Protein 7NUW (pdb70)

GO terms:
  GO:0044853 plasma membrane raft (C, IDA)
  GO:0038123 toll-like receptor TLR1:TLR2 signaling pathway (P, IDA)
  GO:0001875 lipopolysaccharide immune receptor activity (F, IDA)
  GO:0035354 Toll-like receptor 1-Toll-like receptor 2 protein complex (C, IDA)
  GO:0034137 positive regulation of toll-like receptor 2 signaling pathway (P, IGI)
  GO:0032757 positive regulation of interleukin-8 production (P, IGI)
  GO:0042495 detection of triacyl bacterial lipopeptide (P, IDA)
  GO:0071727 cellular response to triacyl bacterial lipopeptide (P, IDA)
  GO:0045121 membrane raft (C, IDA)
  GO:0005794 Golgi apparatus (C, IDA)
  GO:0005886 plasma membrane (C, EXP)
  GO:0005515 protein binding (F, IPI)
  GO:0035663 Toll-like receptor 2 binding (F, IPI)
  GO:0005886 plasma membrane (C, TAS)
  GO:0042802 identical protein binding (F, IPI)
  GO:0002224 toll-like receptor signaling pathway (P, IDA)

Foldseek 3Di:
DFDDQVPDDDQADFLEEEDEFPVCVVCCVVPVVCLQVVVPTGYRYQVPNADPPDDSLVSSVVRLSRHQAYEYADDLRCQVPPCVSVLVVVVPDPSDPVPKLRYAYEDADDHDPVSHDPSSVVVVVVCVVVRHQYCDPDPVCVVVSSVVVSCSSRPDIDD

Secondary structure (DSSP, 8-state):
----GGGSSS---EEEEEE--GGGHHHIIIIIHHHHHTTT--EEETTTSPPTTS-HHHHHHHHHHTEEEEEEEESHHHHHHTHHHHHHHHTT--SS-TT-TTEEEEESS---GGGS-TT-HHHHHHHHT--PEE--SSGGGHHHHHHHHHHHHHSPPP-

Structure (mmCIF, N/CA/C/O backbone):
data_7NUW
#
_entry.id   7NUW
#
_cell.length_a   101.516
_cell.length_b   101.516
_cell.length_c   68.860
_cell.angle_alpha   90.000
_cell.angle_beta   90.000
_cell.angle_gamma   120.000
#
_symmetry.space_group_name_H-M   'P 62 2 2'
#
loop_
_entity.id
_entity.type
_entity.pdbx_description
1 polymer 'Toll-like receptor 1'
2 water water
#
loop_
_atom_site.group_PDB
_atom_site.id
_atom_site.type_symbol
_atom_site.label_atom_id
_atom_site.label_alt_id
_atom_site.label_comp_id
_atom_site.label_asym_id
_atom_site.label_entity_id
_atom_site.label_seq_id
_atom_site.pdbx_PDB_ins_code
_atom_site.Cartn_x
_atom_site.Cartn_y
_atom_site.Cartn_z
_atom_site.occupancy
_atom_site.B_iso_or_equiv
_atom_site.auth_seq_id
_atom_site.auth_comp_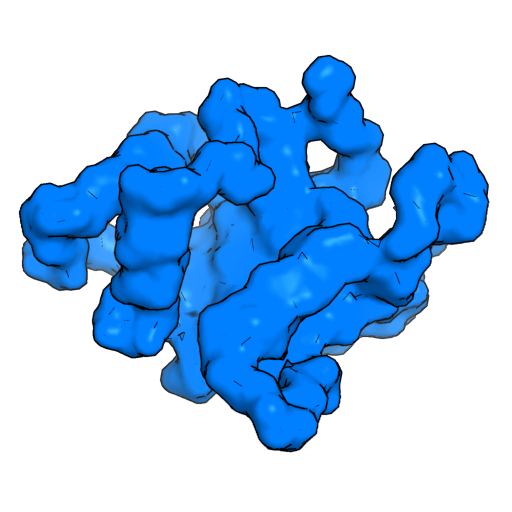id
_atom_site.auth_asym_id
_atom_site.auth_atom_id
_atom_site.pdbx_PDB_model_num
ATOM 1 N N . SER A 1 1 ? -5.28400 58.48132 19.23470 1.000 79.61854 624 SER A N 1
ATOM 2 C CA . SER A 1 1 ? -6.57040 57.81476 19.40060 1.000 75.04359 624 SER A CA 1
ATOM 3 C C . SER A 1 1 ? -7.71982 58.75291 19.04750 1.000 71.43863 624 SER A C 1
ATOM 4 O O . SER A 1 1 ? -8.46485 59.19421 19.92300 1.000 73.41456 624 SER A O 1
ATOM 7 N N . ASN A 1 2 ? -7.86124 59.05428 17.76077 1.000 60.03222 625 ASN A N 1
ATOM 8 C CA . ASN A 1 2 ? -8.89375 59.95773 17.28451 1.000 49.30842 625 ASN A CA 1
ATOM 9 C C . ASN A 1 2 ? -10.06634 59.16401 16.71515 1.000 54.92275 625 ASN A C 1
ATOM 10 O O . ASN A 1 2 ? -10.09011 57.93153 16.73151 1.000 57.12083 625 ASN A O 1
ATOM 15 N N . ILE A 1 3 ? -11.04886 59.89029 16.20133 1.000 51.97427 626 ILE A N 1
ATOM 16 C CA . ILE A 1 3 ? -12.25706 59.26279 15.65801 1.000 47.60757 626 ILE A CA 1
ATOM 17 C C . ILE A 1 3 ? -11.89295 58.44766 14.42091 1.000 59.14357 626 ILE A C 1
ATOM 18 O O . ILE A 1 3 ? -11.22478 58.97076 13.51206 1.000 61.61155 626 ILE A O 1
ATOM 23 N N . PRO A 1 4 ? -12.28069 57.17283 14.34586 1.000 56.09026 627 PRO A N 1
ATOM 24 C CA . PRO A 1 4 ? -12.12042 56.40128 13.10434 1.000 56.42236 627 PRO A CA 1
ATOM 25 C C . PRO A 1 4 ? -13.20310 56.77471 12.10269 1.000 51.07805 627 PRO A C 1
ATOM 26 O O . PRO A 1 4 ? -14.37360 56.41819 12.26640 1.000 50.80038 627 PRO A O 1
ATOM 30 N N . LEU A 1 5 ? -12.80573 57.49286 11.04791 1.000 47.73866 628 LEU A N 1
ATOM 31 C CA . LEU A 1 5 ? -13.77517 58.06587 10.11738 1.000 56.99330 628 LEU A CA 1
ATOM 32 C C . LEU A 1 5 ? -14.61817 56.99757 9.42936 1.000 50.28400 628 LEU A C 1
ATOM 33 O O . LEU A 1 5 ? -15.79551 57.23415 9.13199 1.000 49.84547 628 LEU A O 1
ATOM 38 N N . GLU A 1 6 ? -14.03877 55.82415 9.16604 1.000 53.76585 629 GLU A N 1
ATOM 39 C CA . GLU A 1 6 ? -14.77696 54.76490 8.48309 1.000 66.18128 629 GLU A CA 1
ATOM 40 C C . GLU A 1 6 ? -15.96309 54.28219 9.30783 1.000 62.85295 629 GLU A C 1
ATOM 41 O O . GLU A 1 6 ? -16.99289 53.89091 8.74614 1.000 56.99529 629 GLU A O 1
ATOM 47 N N . GLU A 1 7 ? -15.84305 54.30851 10.63653 1.000 60.67208 630 GLU A N 1
ATOM 48 C CA . GLU A 1 7 ? -16.93578 53.88842 11.50339 1.000 64.27509 630 GLU A CA 1
ATOM 49 C C . GLU A 1 7 ? -18.10557 54.86317 11.48824 1.000 59.47241 630 GLU A C 1
ATOM 50 O O . GLU A 1 7 ? -19.14879 54.56021 12.07646 1.000 63.92284 630 GLU A O 1
ATOM 56 N N . LEU A 1 8 ? -17.96398 56.01050 10.83036 1.000 63.96032 631 LEU A N 1
ATOM 57 C CA . LEU A 1 8 ? -19.01158 57.01644 10.82136 1.000 60.09987 631 LEU A CA 1
ATOM 58 C C . LEU A 1 8 ? -20.04379 56.72375 9.73657 1.000 73.32333 631 LEU A C 1
ATOM 59 O O . LEU A 1 8 ? -19.80977 55.95250 8.80139 1.000 76.42940 6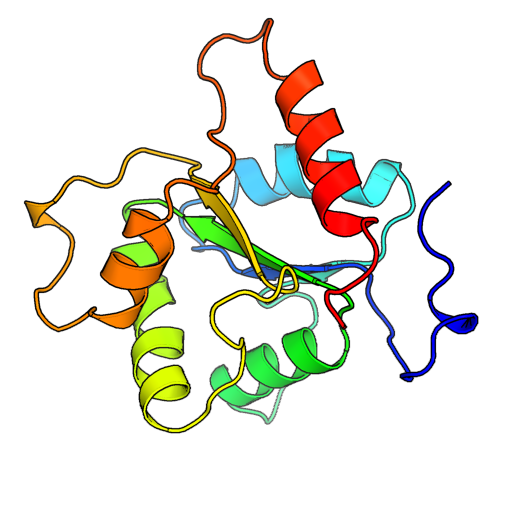31 LEU A O 1
ATOM 64 N N . GLN A 1 9 ? -21.20374 57.36729 9.87788 1.000 84.65951 632 GLN A N 1
ATOM 65 C CA . GLN A 1 9 ? -22.29322 57.18761 8.92408 1.000 88.81525 632 GLN A CA 1
ATOM 66 C C . GLN A 1 9 ? -21.91075 57.73049 7.55156 1.000 91.54467 632 GLN A C 1
ATOM 67 O O . GLN A 1 9 ? -21.89696 56.99414 6.55782 1.000 97.75533 632 GLN A O 1
ATOM 73 N N . ARG A 1 10 ? -21.59494 59.02137 7.48002 1.000 88.78593 633 ARG A N 1
ATOM 74 C CA . ARG A 1 10 ? -21.17475 59.63231 6.22964 1.000 77.49749 633 ARG A CA 1
ATOM 75 C C . ARG A 1 10 ? -19.83426 59.06144 5.77387 1.000 74.94451 633 ARG A C 1
ATOM 76 O O . ARG A 1 10 ? -19.07280 58.47838 6.55202 1.000 81.13574 633 ARG A O 1
ATOM 84 N N . ASN A 1 11 ? -19.55545 59.23280 4.48407 1.000 65.91497 634 ASN A N 1
ATOM 85 C CA . ASN A 1 11 ? -18.26243 58.87097 3.90757 1.000 69.31617 634 ASN A CA 1
ATOM 86 C C . ASN A 1 11 ? -17.36796 60.09779 4.01855 1.000 76.17599 634 ASN A C 1
ATOM 87 O O . ASN A 1 11 ? -17.37052 60.97730 3.15636 1.000 77.02825 634 ASN A O 1
ATOM 89 N N . LEU A 1 12 ? -16.60191 60.16366 5.10334 1.000 66.13540 635 LEU A N 1
ATOM 90 C CA . LEU A 1 12 ? -15.74033 61.29927 5.39488 1.000 46.42234 635 LEU A CA 1
ATOM 91 C C . LEU A 1 12 ? -14.28098 60.90367 5.22923 1.000 58.31665 635 LEU A C 1
ATOM 92 O O . LEU A 1 12 ? -13.87976 59.79586 5.60109 1.000 62.44437 635 LEU A O 1
ATOM 97 N N . GLN A 1 13 ? -13.48878 61.82305 4.67677 1.000 46.61982 636 GLN A N 1
ATOM 98 C CA . GLN A 1 13 ? -12.07087 61.59352 4.45177 1.000 48.41516 636 GLN A CA 1
ATOM 99 C C . GLN A 1 13 ? -11.16725 62.33080 5.42427 1.000 42.21449 636 GLN A C 1
ATOM 100 O O . GLN A 1 13 ? -10.00003 61.95009 5.55932 1.000 49.81086 636 GLN A O 1
ATOM 106 N N . PHE A 1 14 ? -11.66516 63.36812 6.09739 1.000 48.22112 637 PHE A N 1
ATOM 107 C CA . PHE A 1 14 ? -10.84251 64.18823 6.97371 1.000 41.78401 637 PHE A CA 1
ATOM 108 C C . PHE A 1 14 ? -11.50290 64.35355 8.33563 1.000 38.13073 637 PHE A C 1
ATOM 109 O O . PHE A 1 14 ? -12.73095 64.37143 8.45689 1.000 40.66355 637 PHE A O 1
ATOM 117 N N . HIS A 1 15 ? -10.66432 64.49671 9.35909 1.000 41.48550 638 HIS A N 1
ATOM 118 C CA . HIS A 1 15 ? -11.17472 64.84198 10.67940 1.000 48.12339 638 HIS A CA 1
ATOM 119 C C . HIS A 1 15 ? -11.58878 66.30445 10.74717 1.000 48.96213 638 HIS A C 1
ATOM 120 O O . HIS A 1 15 ? -12.58346 66.64110 11.39732 1.000 43.46466 638 HIS A O 1
ATOM 127 N N . ALA A 1 16 ? -10.84355 67.18361 10.08121 1.000 44.13795 639 ALA A N 1
ATOM 128 C CA . ALA A 1 16 ? -11.09731 68.61054 10.17279 1.000 32.95032 639 ALA A CA 1
ATOM 129 C C . ALA A 1 16 ? -10.63947 69.30299 8.89928 1.000 42.20668 639 ALA A C 1
ATOM 130 O O . ALA A 1 16 ? -9.59924 68.95759 8.33580 1.000 39.05184 639 ALA A O 1
ATOM 132 N N . PHE A 1 17 ? -11.43107 70.27732 8.46478 1.000 39.65458 640 PHE A N 1
ATOM 133 C CA . PHE A 1 17 ? -11.02849 71.26681 7.47392 1.000 43.28355 640 PHE A CA 1
ATOM 134 C C . PHE A 1 17 ? -10.60202 72.53187 8.20939 1.000 46.84523 640 PHE A C 1
ATOM 135 O O . PHE A 1 17 ? -11.32347 73.01384 9.08943 1.000 45.78930 640 PHE A O 1
ATOM 143 N N . ILE A 1 18 ? -9.42482 73.05099 7.87331 1.000 41.20323 641 ILE A N 1
ATOM 144 C CA . ILE A 1 18 ? -8.88741 74.24483 8.51702 1.000 44.36729 641 ILE A CA 1
ATOM 145 C C . ILE A 1 18 ? -8.94263 75.38762 7.51388 1.000 47.33825 641 ILE A C 1
ATOM 146 O O . ILE A 1 18 ? -8.24673 75.36506 6.49091 1.000 41.87820 641 ILE A O 1
ATOM 151 N N . SER A 1 19 ? -9.76036 76.39127 7.81395 1.000 44.74781 642 SER A N 1
ATOM 152 C CA . SER A 1 19 ? -9.85762 77.60343 7.01327 1.000 47.85007 642 SER A CA 1
ATOM 153 C C . SER A 1 19 ? -9.08824 78.71624 7.71257 1.000 51.63645 642 SER A C 1
ATOM 154 O O . SER A 1 19 ? -9.32641 78.99283 8.89262 1.000 42.15678 642 SER A O 1
ATOM 157 N N . TYR A 1 20 ? -8.16294 79.34566 6.99144 1.000 38.53051 643 TYR A N 1
ATOM 158 C CA . TYR A 1 20 ? -7.31303 80.35652 7.60007 1.000 40.46164 643 TYR A CA 1
ATOM 159 C C . TYR A 1 20 ? -6.88810 81.37344 6.55332 1.000 43.63062 643 TYR A C 1
ATOM 160 O O . TYR A 1 20 ? -6.91283 81.10607 5.35006 1.000 40.11248 643 TYR A O 1
ATOM 169 N N . SER A 1 21 ? -6.49682 82.55021 7.03181 1.000 44.19660 644 SER A N 1
ATOM 170 C CA . SER A 1 21 ? -5.93851 83.57258 6.16057 1.000 46.07323 644 SER A CA 1
ATOM 171 C C . SER A 1 21 ? -4.46976 83.28266 5.88983 1.000 43.84375 644 SER A C 1
ATOM 172 O O . SER A 1 21 ? -3.72614 82.88110 6.79013 1.000 39.67348 644 SER A O 1
ATOM 175 N N . GLY A 1 22 ? -4.05279 83.48894 4.63743 1.000 43.14070 645 GLY A N 1
ATOM 176 C CA . GLY A 1 22 ? -2.64958 83.31986 4.29960 1.000 41.94611 645 GLY A CA 1
ATOM 177 C C . GLY A 1 22 ? -1.72244 84.14250 5.17325 1.000 37.99300 645 GLY A C 1
ATOM 178 O O . GLY A 1 22 ? -0.56727 83.76617 5.38916 1.000 43.21852 645 GLY A O 1
ATOM 179 N N . HIS A 1 23 ? -2.21317 85.26489 5.70165 1.000 35.47634 646 HIS A N 1
ATOM 180 C CA . HIS A 1 23 ? -1.39018 86.09647 6.57216 1.000 40.38243 646 HIS A CA 1
ATOM 181 C C . HIS A 1 23 ? -1.08230 85.42006 7.90312 1.000 45.73787 646 HIS A C 1
ATOM 182 O O . HIS A 1 23 ? -0.11574 85.80623 8.56623 1.000 38.06437 646 HIS A O 1
ATOM 189 N N . ASP A 1 24 ? -1.87539 84.42493 8.30317 1.000 41.37079 647 ASP A N 1
ATOM 190 C CA . ASP A 1 24 ? -1.65142 83.66344 9.52849 1.000 37.42299 647 ASP A CA 1
ATOM 191 C C . ASP A 1 24 ? -0.95516 82.33386 9.26031 1.000 45.20092 647 ASP A C 1
ATOM 192 O O . ASP A 1 24 ? -1.01404 81.42836 10.10117 1.000 40.24392 647 ASP A O 1
ATOM 197 N N . SER A 1 25 ? -0.27901 82.21058 8.11101 1.000 39.56987 648 SER A N 1
ATOM 198 C CA A SER A 1 25 ? 0.24623 80.91512 7.68880 0.611 42.24114 648 SER A CA 1
ATOM 199 C CA B SER A 1 25 ? 0.25068 80.91796 7.68525 0.389 42.22309 648 SER A CA 1
ATOM 200 C C . SER A 1 25 ? 1.33216 80.39440 8.62107 1.000 37.80574 648 SER A C 1
ATOM 201 O O . SER A 1 25 ? 1.48143 79.17658 8.76827 1.000 41.14004 648 SER A O 1
ATOM 206 N N . PHE A 1 26 ? 2.10828 81.28189 9.24765 1.000 38.05411 649 PHE A N 1
ATOM 207 C CA . PHE A 1 26 ? 3.20986 80.80322 10.07828 1.000 41.55439 649 PHE A CA 1
ATOM 208 C C . PHE A 1 26 ? 2.69396 80.01659 11.27624 1.000 44.53360 649 PHE A C 1
ATOM 209 O O . PHE A 1 26 ? 3.16111 78.90575 11.55317 1.000 43.81868 649 PHE A O 1
ATOM 217 N N . TRP A 1 27 ? 1.73833 80.58613 12.01007 1.000 42.23069 650 TRP A N 1
ATOM 218 C CA . TRP A 1 27 ? 1.18271 79.87923 13.15870 1.000 43.26012 650 TRP A CA 1
ATOM 219 C C . TRP A 1 27 ? 0.42083 78.63496 12.72070 1.000 38.83865 650 TRP A C 1
ATOM 220 O O . TRP A 1 27 ? 0.51875 77.58188 13.35958 1.000 41.15972 650 TRP A O 1
ATOM 231 N N . VAL A 1 28 ? -0.33221 78.72927 11.62641 1.000 40.34688 651 VAL A N 1
ATOM 232 C CA . VAL A 1 28 ? -1.08108 77.56961 11.15131 1.000 41.83006 651 VAL A CA 1
ATOM 233 C C . VAL A 1 28 ? -0.13067 76.43700 10.78007 1.000 45.14310 651 VAL A C 1
ATOM 234 O O . VAL A 1 28 ? -0.32393 75.28408 11.18390 1.000 41.34868 651 VAL A O 1
ATOM 238 N N . LYS A 1 29 ? 0.93030 76.75238 10.03420 1.000 42.47995 652 LYS A N 1
ATOM 239 C CA . LYS A 1 29 ? 1.80824 75.70052 9.52799 1.000 46.10128 652 LYS A CA 1
ATOM 240 C C . LYS A 1 29 ? 2.79691 75.20110 10.57467 1.000 48.72945 652 LYS A C 1
ATOM 241 O O . LYS A 1 29 ? 3.20715 74.03666 10.51944 1.000 51.99286 652 LYS A O 1
ATOM 247 N N . ASN A 1 30 ? 3.19757 76.04570 11.52553 1.000 40.01649 653 ASN A N 1
ATOM 248 C CA . ASN A 1 30 ? 4.20047 75.64747 12.50500 1.000 48.61679 653 ASN A CA 1
ATOM 249 C C . ASN A 1 30 ? 3.62100 75.26851 13.86075 1.000 48.98820 653 ASN A C 1
ATOM 250 O O . ASN A 1 30 ? 4.31382 74.60970 14.64323 1.000 48.63467 653 ASN A O 1
ATOM 255 N N . GLU A 1 31 ? 2.38096 75.65897 14.15907 1.000 49.15145 654 GLU A N 1
ATOM 256 C CA . GLU A 1 31 ? 1.74759 75.31092 15.42818 1.000 46.96180 654 GLU A CA 1
ATOM 257 C C . GLU A 1 31 ? 0.50447 74.45246 15.23451 1.000 56.46800 654 GLU A C 1
ATOM 258 O O . GLU A 1 31 ? 0.45346 73.33109 15.75109 1.000 52.75015 654 GLU A O 1
ATOM 264 N N . LEU A 1 32 ? -0.49973 74.94091 14.50055 1.000 48.99236 655 LEU A N 1
ATOM 265 C CA . LEU A 1 32 ? -1.78058 74.24241 14.42012 1.000 46.71012 655 LEU A CA 1
ATOM 266 C C . LEU A 1 32 ? -1.64322 72.90768 13.69619 1.000 52.95815 655 LEU A C 1
ATOM 267 O O . LEU A 1 32 ? -1.97433 71.85119 14.24758 1.000 45.37774 655 LEU A O 1
ATOM 272 N N . LEU A 1 33 ? -1.16804 72.93893 12.45090 1.000 45.48314 656 LEU A N 1
ATOM 273 C CA . LEU A 1 33 ? -1.04383 71.70910 11.66898 1.000 42.92766 656 LEU A CA 1
ATOM 274 C C . LEU A 1 33 ? -0.17404 70.65332 12.33902 1.000 45.65868 656 LEU A C 1
ATOM 275 O O . LEU A 1 33 ? -0.59153 69.48289 12.37885 1.000 57.68638 656 LEU A O 1
ATOM 280 N N . PRO A 1 34 ? 1.01717 70.96515 12.86828 1.000 53.89994 657 PRO A N 1
ATOM 281 C CA . PRO A 1 34 ? 1.80302 69.90309 13.51937 1.000 62.08776 657 PRO A CA 1
ATOM 282 C C . PRO A 1 34 ? 1.10129 69.27155 14.70879 1.000 58.51339 657 PRO A C 1
ATOM 283 O O . PRO A 1 34 ? 1.14119 68.04593 14.86240 1.000 62.04460 657 PRO A O 1
ATOM 287 N N . ASN A 1 35 ? 0.45001 70.07172 15.55423 1.000 56.92086 658 ASN A N 1
ATOM 288 C CA . ASN A 1 35 ? -0.18315 69.51352 16.74387 1.000 55.74094 658 ASN A CA 1
ATOM 289 C C . ASN A 1 35 ? -1.35341 68.60721 16.39145 1.000 58.26569 658 ASN A C 1
ATOM 290 O O . ASN A 1 35 ? -1.62222 67.63895 17.11159 1.000 63.88105 658 ASN A O 1
ATOM 295 N N . LEU A 1 36 ? -2.05797 68.89633 15.29761 1.000 47.84957 659 LEU A N 1
ATOM 296 C CA . LEU A 1 36 ? -3.15195 68.02477 14.88938 1.000 45.73650 659 LEU A CA 1
ATOM 297 C C . LEU A 1 36 ? -2.64302 66.81455 14.11575 1.000 54.68118 659 LEU A C 1
ATOM 298 O O . LEU A 1 36 ? -3.10882 65.69265 14.34021 1.000 52.89833 659 LEU A O 1
ATOM 303 N N . GLU A 1 37 ? -1.68337 67.01676 13.20968 1.000 60.36446 660 GLU A N 1
ATOM 304 C CA . GLU A 1 37 ? -1.24015 65.92446 12.34984 1.000 50.90258 660 GLU A CA 1
ATOM 305 C C . GLU A 1 37 ? -0.30522 64.95966 13.06650 1.000 55.20781 660 GLU A C 1
ATOM 306 O O . GLU A 1 37 ? -0.31519 63.76158 12.76196 1.000 62.73588 660 GLU A O 1
ATOM 312 N N . LYS A 1 38 ? 0.50341 65.44659 14.01191 1.000 58.05081 661 LYS A N 1
ATOM 313 C CA . LYS A 1 38 ? 1.33407 64.53949 14.79499 1.000 63.66912 661 LYS A CA 1
ATOM 314 C C . LYS A 1 38 ? 0.49545 63.61019 15.66010 1.000 69.36254 661 LYS A C 1
ATOM 315 O O . LYS A 1 38 ? 1.01072 62.59561 16.14089 1.000 73.75831 661 LYS A O 1
ATOM 317 N N . GLU A 1 39 ? -0.77976 63.93292 15.86629 1.000 64.88092 662 GLU A N 1
ATOM 318 C CA . GLU A 1 39 ? -1.71184 63.06652 16.57440 1.000 75.81967 662 GLU A CA 1
ATOM 319 C C . GLU A 1 39 ? -2.39881 62.06177 15.65800 1.000 69.26134 662 GLU A C 1
ATOM 320 O O . GLU A 1 39 ? -3.18260 61.23933 16.14205 1.000 78.59727 662 GLU A O 1
ATOM 326 N N . GLY A 1 40 ? -2.12955 62.10713 14.35714 1.000 60.99374 663 GLY A N 1
ATOM 327 C CA . GLY A 1 40 ? -2.72458 61.17974 13.41901 1.000 56.87548 663 GLY A CA 1
ATOM 328 C C . GLY A 1 40 ? -3.96063 61.67752 12.70523 1.000 57.97756 663 GLY A C 1
ATOM 329 O O . GLY A 1 40 ? -4.59740 60.89608 11.98874 1.000 61.98499 663 GLY A O 1
ATOM 330 N N . MET A 1 41 ? -4.31952 62.94620 12.86797 1.000 57.87798 664 MET A N 1
ATOM 331 C CA . MET A 1 41 ? -5.53143 63.46717 12.25797 1.000 55.77456 664 MET A CA 1
ATOM 332 C C . MET A 1 41 ? -5.31902 63.76817 10.77981 1.000 50.39817 664 MET A C 1
ATOM 333 O O . MET A 1 41 ? -4.21704 64.10940 10.34074 1.000 58.11543 664 MET A O 1
ATOM 338 N N . GLN A 1 42 ? -6.39794 63.63375 10.01445 1.000 52.35112 665 GLN A N 1
ATOM 339 C CA . GLN A 1 42 ? -6.41346 63.94435 8.59158 1.000 57.53303 665 GLN A CA 1
ATOM 340 C C . GLN A 1 42 ? -7.05168 65.31473 8.40895 1.000 54.51683 665 GLN A C 1
ATOM 341 O O . GLN A 1 42 ? -8.18240 65.53984 8.85618 1.000 50.59185 665 GLN A O 1
ATOM 347 N N . ILE A 1 43 ? -6.33342 66.22090 7.75059 1.000 53.34546 666 ILE A N 1
ATOM 348 C CA . ILE A 1 43 ? -6.71048 67.62796 7.67688 1.000 52.88055 666 ILE A CA 1
ATOM 349 C C . ILE A 1 43 ? -6.91194 68.01130 6.21694 1.000 43.46064 666 ILE A C 1
ATOM 350 O O . ILE A 1 43 ? -6.01184 67.81749 5.39059 1.000 53.40679 666 ILE A O 1
ATOM 355 N N . CYS A 1 44 ? -8.08993 68.55263 5.90256 1.000 47.90105 667 CYS A N 1
ATOM 356 C CA . CYS A 1 44 ? -8.34786 69.18818 4.61400 1.000 45.34009 667 CYS A CA 1
ATOM 357 C C . CYS A 1 44 ? -7.89545 70.63784 4.71816 1.000 52.79688 667 CYS A C 1
ATOM 358 O O . CYS A 1 44 ? -8.38631 71.38152 5.57294 1.000 47.36936 667 CYS A O 1
ATOM 361 N N . LEU A 1 45 ? -6.96118 71.04503 3.86502 1.000 47.62339 668 LEU A N 1
ATOM 362 C CA . LEU A 1 45 ? -6.25685 72.29679 4.09002 1.000 57.56114 668 LEU A CA 1
ATOM 363 C C . LEU A 1 45 ? -6.53776 73.30217 2.98370 1.000 73.73311 668 LEU A C 1
ATOM 364 O O . LEU A 1 45 ? -6.59036 72.95037 1.79893 1.000 59.51990 668 LEU A O 1
ATOM 369 N N . HIS A 1 46 ? -6.72123 74.55760 3.39619 1.000 77.80854 669 HIS A N 1
ATOM 370 C CA . HIS A 1 46 ? -6.87629 75.68641 2.48878 1.000 89.27312 669 HIS A CA 1
ATOM 371 C C . HIS A 1 46 ? -5.71051 75.73784 1.50864 1.000 72.80116 669 HIS A C 1
ATOM 372 O O . HIS A 1 46 ? -4.57015 75.99452 1.91008 1.000 79.87726 669 HIS A O 1
ATOM 379 N N . GLU A 1 47 ? -5.98833 75.46440 0.23311 1.000 75.61505 670 GLU A N 1
ATOM 380 C CA . GLU A 1 47 ? -5.08659 75.49932 -0.91399 1.000 84.52192 670 GLU A CA 1
ATOM 381 C C . GLU A 1 47 ? -4.17555 74.27265 -0.99660 1.000 82.36709 670 GLU A C 1
ATOM 382 O O . GLU A 1 47 ? -3.53479 74.07818 -2.02934 1.000 81.88691 670 GLU A O 1
ATOM 384 N N . ARG A 1 48 ? -4.08861 73.44074 0.04037 1.000 74.34809 671 ARG A N 1
ATOM 385 C CA . ARG A 1 48 ? -3.24808 72.24917 -0.02655 1.000 68.96980 671 ARG A CA 1
ATOM 386 C C . ARG A 1 48 ? -3.99525 71.05533 -0.61026 1.000 70.67258 671 ARG A C 1
ATOM 387 O O . ARG A 1 48 ? -3.40756 70.25565 -1.34628 1.000 74.15304 671 ARG A O 1
ATOM 395 N N . ASN A 1 49 ? -5.28192 70.91958 -0.29558 1.000 71.90071 672 ASN A N 1
ATOM 396 C CA . ASN A 1 49 ? -6.12704 69.87182 -0.85100 1.000 54.60181 672 ASN A CA 1
ATOM 397 C C . ASN A 1 49 ? -7.08048 70.39953 -1.91066 1.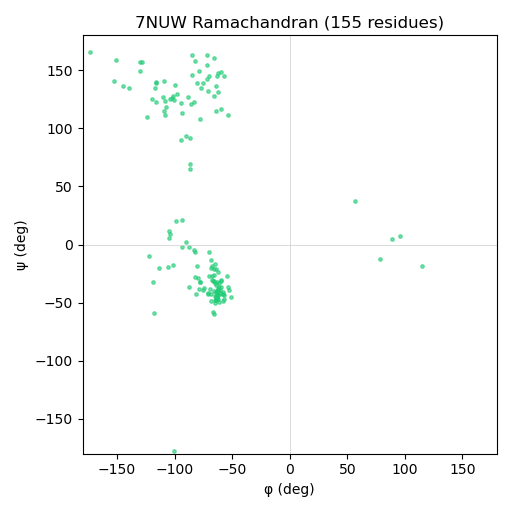000 69.96708 672 ASN A C 1
ATOM 398 O O . ASN A 1 49 ? -7.92907 69.64589 -2.39824 1.000 79.79444 672 ASN A O 1
ATOM 403 N N . PHE A 1 50 ? -6.96493 71.67386 -2.27236 1.000 75.19339 673 PHE A N 1
ATOM 404 C CA . PHE A 1 50 ? -7.85456 72.24951 -3.26986 1.000 69.52034 673 PHE A CA 1
ATOM 405 C C . PHE A 1 50 ? -7.52012 71.70203 -4.65257 1.000 63.73488 673 PHE A C 1
ATOM 406 O O . PHE A 1 50 ? -6.35277 71.48346 -4.98811 1.000 66.43491 673 PHE A O 1
ATOM 414 N N . VAL A 1 51 ? -8.55724 71.47518 -5.45225 1.000 70.95802 674 VAL A N 1
ATOM 415 C CA . VAL A 1 51 ? -8.42452 70.83941 -6.76173 1.000 67.27915 674 VAL A CA 1
ATOM 416 C C . VAL A 1 51 ? -8.42333 71.90824 -7.84928 1.000 68.83885 674 VAL A C 1
ATOM 417 O O . VAL A 1 51 ? -9.21977 72.85592 -7.78242 1.000 66.73406 674 VAL A O 1
ATOM 421 N N . PRO A 1 52 ? -7.54975 71.81256 -8.85201 1.000 69.23870 675 PRO A N 1
ATOM 422 C CA . PRO A 1 52 ? -7.60808 72.76123 -9.96852 1.000 70.46186 675 PRO A CA 1
ATOM 423 C C . PRO A 1 52 ? -8.81830 72.50560 -10.85066 1.000 66.59624 675 PRO A C 1
ATOM 424 O O . PRO A 1 52 ? -9.33630 71.38886 -10.93419 1.000 68.60934 675 PRO A O 1
ATOM 428 N N . GLY A 1 53 ? -9.26275 73.56222 -11.52377 1.000 65.06966 676 GLY A N 1
ATOM 429 C CA . GLY A 1 53 ? -10.44477 73.48403 -12.35136 1.000 61.86849 676 GLY A CA 1
ATOM 430 C C . GLY A 1 53 ? -11.74166 73.77538 -11.63241 1.000 60.24993 676 GLY A C 1
ATOM 431 O O . GLY A 1 53 ? -12.81086 73.63659 -12.23823 1.000 51.69968 676 GLY A O 1
ATOM 432 N N . LYS A 1 54 ? -11.68454 74.16126 -10.35994 1.000 70.07395 677 LYS A N 1
ATOM 433 C CA . LYS A 1 54 ? -12.86208 74.51080 -9.58234 1.000 63.75204 677 LYS A CA 1
ATOM 434 C C . LYS A 1 54 ? -12.63980 75.87123 -8.93986 1.000 55.87638 677 LYS A C 1
ATOM 435 O O . LYS A 1 54 ? -11.50356 76.30955 -8.74559 1.000 55.28810 677 LYS A O 1
ATOM 441 N N . SER A 1 55 ? -13.73851 76.53976 -8.60781 1.000 54.05444 678 SER A N 1
ATOM 442 C CA . SER A 1 55 ? -13.62490 77.80565 -7.90489 1.000 54.97672 678 SER A CA 1
ATOM 443 C C . SER A 1 55 ? -13.18789 77.56899 -6.46148 1.000 63.52308 678 SER A C 1
ATOM 444 O O . SER A 1 55 ? -13.25629 76.45324 -5.93649 1.000 55.70156 678 SER A O 1
ATOM 447 N N . ILE A 1 56 ? -12.71520 78.64046 -5.82139 1.000 58.47654 679 ILE A N 1
ATOM 448 C CA . ILE A 1 56 ? -12.29635 78.53389 -4.42627 1.000 58.39976 679 ILE A CA 1
ATOM 449 C C . ILE A 1 56 ? -13.47930 78.14744 -3.55076 1.000 55.17719 679 ILE A C 1
ATOM 450 O O . ILE A 1 56 ? -13.34191 77.35813 -2.60830 1.000 52.21412 679 ILE A O 1
ATOM 455 N N . VAL A 1 57 ? -14.66301 78.68046 -3.86295 1.000 54.53930 680 VAL A N 1
ATOM 456 C CA . VAL A 1 57 ? -15.86661 78.32843 -3.11412 1.000 61.23213 680 VAL A CA 1
ATOM 457 C C . VAL A 1 57 ? -16.11032 76.82608 -3.17580 1.000 64.68027 680 VAL A C 1
ATOM 458 O O . VAL A 1 57 ? -16.34731 76.17623 -2.15015 1.000 58.51392 680 VAL A O 1
ATOM 462 N N . GLU A 1 58 ? -16.05114 76.25101 -4.38182 1.000 50.66452 681 GLU A N 1
ATOM 463 C CA . GLU A 1 58 ? -16.26967 74.81409 -4.52494 1.000 51.09974 681 GLU A CA 1
ATOM 464 C C . GLU A 1 58 ? -15.21894 74.01965 -3.76587 1.000 47.91443 681 GLU A C 1
ATOM 465 O O . GLU A 1 58 ? -15.52759 72.98663 -3.16026 1.000 51.21415 681 GLU A O 1
ATOM 471 N N . ASN A 1 59 ? -13.96641 74.47659 -3.80036 1.000 44.95651 682 ASN A N 1
ATOM 472 C CA . ASN A 1 59 ? -12.91917 73.78945 -3.05579 1.000 46.05974 682 ASN A CA 1
ATOM 473 C C . ASN A 1 59 ? -13.18530 73.84567 -1.55869 1.000 47.75042 682 ASN A C 1
ATOM 474 O O . ASN A 1 59 ? -12.99057 72.85137 -0.85231 1.000 44.20958 682 ASN A O 1
ATOM 479 N N . ILE A 1 60 ? -13.64520 74.99655 -1.06200 1.000 45.90921 683 ILE A N 1
ATOM 480 C CA . ILE A 1 60 ? -13.96724 75.12604 0.35862 1.000 51.54274 683 ILE A CA 1
ATOM 481 C C . ILE A 1 60 ? -15.12395 74.20612 0.72649 1.000 50.07779 683 ILE A C 1
ATOM 482 O O . ILE A 1 60 ? -15.06527 73.47140 1.71989 1.000 45.07538 683 ILE A O 1
ATOM 487 N N . ILE A 1 61 ? -16.19225 74.22816 -0.07551 1.000 51.61961 684 ILE A N 1
ATOM 488 C CA . ILE A 1 61 ? -17.35083 73.38355 0.20470 1.000 50.20615 684 ILE A CA 1
ATOM 489 C C . ILE A 1 61 ? -16.96025 71.91087 0.18661 1.000 55.34274 684 ILE A C 1
ATOM 490 O O . ILE A 1 61 ? -17.42495 71.12055 1.01698 1.000 53.09438 684 ILE A O 1
ATOM 495 N N . THR A 1 62 ? -16.08824 71.52173 -0.74449 1.000 46.48247 685 THR A N 1
ATOM 496 C CA . THR A 1 62 ? -15.66029 70.12791 -0.82370 1.000 47.05603 685 THR A CA 1
ATOM 497 C C . THR A 1 62 ? -14.92543 69.70556 0.44396 1.000 50.22922 685 THR A C 1
ATOM 498 O O . THR A 1 62 ? -15.18621 68.63051 0.99829 1.000 49.12284 685 THR A O 1
ATOM 502 N N . CYS A 1 63 ? -14.00268 70.54485 0.92201 1.000 44.14196 686 CYS A N 1
ATOM 503 C CA . CYS A 1 63 ? -13.33288 70.25616 2.18678 1.000 48.36560 686 CYS A CA 1
ATOM 504 C C . CYS A 1 63 ? -14.33615 70.12527 3.32582 1.000 46.08333 686 CYS A C 1
ATOM 505 O O . CYS A 1 63 ? -14.21937 69.22531 4.16546 1.000 47.54884 686 CYS A O 1
ATOM 508 N N . ILE A 1 64 ? -15.33351 71.01048 3.36663 1.000 46.96088 687 ILE A N 1
ATOM 509 C CA . ILE A 1 64 ? -16.30051 70.98892 4.45927 1.000 51.75690 687 ILE A CA 1
ATOM 510 C C . ILE A 1 64 ? -17.11513 69.70215 4.43029 1.000 53.30785 687 ILE A C 1
ATOM 511 O O . ILE A 1 64 ? -17.32351 69.05993 5.46773 1.000 54.16384 687 ILE A O 1
ATOM 516 N N . GLU A 1 65 ? -17.57252 69.29635 3.24262 1.000 47.70901 688 GLU A N 1
ATOM 517 C CA . GLU A 1 65 ? -18.40413 68.10301 3.12337 1.000 49.52819 688 GLU A CA 1
ATOM 518 C C . GLU A 1 65 ? -17.62816 66.83187 3.44028 1.000 51.05790 688 GLU A C 1
ATOM 519 O O . GLU A 1 65 ? -18.21297 65.86088 3.93493 1.000 52.63183 688 GLU A O 1
ATOM 525 N N . LYS A 1 66 ? -16.32526 66.81220 3.16574 1.000 39.60931 689 LYS A N 1
ATOM 526 C CA . LYS A 1 66 ? -15.50216 65.63787 3.41874 1.000 44.38424 689 LYS A CA 1
ATOM 527 C C . LYS A 1 66 ? -14.88094 65.62054 4.81258 1.000 42.61039 689 LYS A C 1
ATOM 528 O O . LYS A 1 66 ? -14.12060 64.69713 5.12086 1.000 48.37565 689 LYS A O 1
ATOM 534 N N . SER A 1 67 ? -15.17213 66.60638 5.65620 1.000 44.06082 690 SER A N 1
ATOM 535 C CA . SER A 1 67 ? -14.53664 66.72186 6.96166 1.000 46.17588 690 SER A CA 1
ATOM 536 C C . SER A 1 67 ? -15.56736 66.57398 8.07250 1.000 40.68540 690 SER A C 1
ATOM 537 O O . SER A 1 67 ? -16.68189 67.09644 7.97554 1.000 46.14597 690 SER A O 1
ATOM 540 N N . TYR A 1 68 ? -15.17894 65.86481 9.13425 1.000 45.94415 691 TYR A N 1
ATOM 541 C CA . TYR A 1 68 ? -16.06042 65.71763 10.28882 1.000 43.87550 691 TYR A CA 1
ATOM 542 C C . TYR A 1 68 ? -16.34987 67.06778 10.93239 1.000 42.19089 691 TYR A C 1
ATOM 543 O O . TYR A 1 68 ? -17.49746 67.36463 11.28323 1.000 47.48161 691 TYR A O 1
ATOM 552 N N . LYS A 1 69 ? -15.32546 67.90511 11.07907 1.000 38.90298 692 LYS A N 1
ATOM 553 C CA . LYS A 1 69 ? -15.47221 69.23478 11.65019 1.000 44.26259 692 LYS A CA 1
ATOM 554 C C . LYS A 1 69 ? -14.80936 70.25715 10.73614 1.000 45.76568 692 LYS A C 1
ATOM 555 O O . LYS A 1 69 ? -13.92841 69.92801 9.94216 1.000 39.89498 692 LYS A O 1
ATOM 561 N N . SER A 1 70 ? -15.24513 71.50838 10.85820 1.000 44.65869 693 SER A N 1
ATOM 562 C CA . SER A 1 70 ? -14.60925 72.63687 10.19190 1.000 41.69326 693 SER A CA 1
ATOM 563 C C . SER A 1 70 ? -14.06811 73.59142 11.24602 1.000 43.67291 693 SER A C 1
ATOM 564 O O . SER A 1 70 ? -14.75883 73.90090 12.22356 1.000 43.86543 693 SER A O 1
ATOM 567 N N . ILE A 1 71 ? -12.83623 74.05056 11.04625 1.000 38.05397 694 ILE A N 1
ATOM 568 C CA . ILE A 1 71 ? -12.15056 74.94140 11.97684 1.000 39.47425 694 ILE A CA 1
ATOM 569 C C . ILE A 1 71 ? -11.89720 76.26419 11.26935 1.000 50.82354 694 ILE A C 1
ATOM 570 O O . ILE A 1 71 ? -11.24467 76.29250 10.21901 1.000 41.92920 694 ILE A O 1
ATOM 575 N N . PHE A 1 72 ? -12.40137 77.35445 11.84208 1.000 41.22404 695 PHE A N 1
ATOM 576 C CA . PHE A 1 72 ? -12.09753 78.69765 11.36288 1.000 38.60403 695 PHE A CA 1
ATOM 577 C C . PHE A 1 72 ? -11.05576 79.32555 12.27786 1.000 45.42537 695 PHE A C 1
ATOM 578 O O . PHE A 1 72 ? -11.23310 79.35482 13.50051 1.000 41.17234 695 PHE A O 1
ATOM 586 N N . VAL A 1 73 ? -9.97224 79.82183 11.68547 1.000 40.47948 696 VAL A N 1
ATOM 587 C CA . VAL A 1 73 ? -8.90219 80.47585 12.44047 1.000 36.98589 696 VAL A CA 1
ATOM 588 C C . VAL A 1 73 ? -9.21162 81.96970 12.41189 1.000 40.61965 696 VAL A C 1
ATOM 589 O O . VAL A 1 73 ? -8.78957 82.70219 11.51605 1.000 41.83467 696 VAL A O 1
ATOM 593 N N . LEU A 1 74 ? -9.96941 82.42242 13.40685 1.000 36.55376 697 LEU A N 1
ATOM 594 C CA . LEU A 1 74 ? -10.43997 83.79818 13.44599 1.000 40.61224 697 LEU A CA 1
ATOM 595 C C . LEU A 1 74 ? -9.31809 84.74738 13.83882 1.000 47.32699 697 LEU A C 1
ATOM 596 O O . LEU A 1 74 ? -8.51877 84.45755 14.73296 1.000 43.46449 697 LEU A O 1
ATOM 601 N N . SER A 1 75 ? -9.27685 85.89233 13.16864 1.000 44.73257 698 SER A N 1
ATOM 602 C CA . SER A 1 75 ? -8.28652 86.93322 13.39768 1.000 46.93372 698 SER A CA 1
ATOM 603 C C . SER A 1 75 ? -8.68383 88.13936 12.55901 1.000 47.41030 698 SER A C 1
ATOM 604 O O . SER A 1 75 ? -9.53610 88.01005 11.67071 1.000 43.12311 698 SER A O 1
ATOM 607 N N . PRO A 1 76 ? -8.11714 89.32273 12.80883 1.000 46.29086 699 PRO A N 1
ATOM 608 C CA . PRO A 1 76 ? -8.35630 90.44174 11.88434 1.000 41.61671 699 PRO A CA 1
ATOM 609 C C . PRO A 1 76 ? -8.02375 90.09764 10.44403 1.000 42.24729 699 PRO A C 1
ATOM 610 O O . PRO A 1 76 ? -8.72896 90.54001 9.52945 1.000 45.91080 699 PRO A O 1
ATOM 614 N N . ASN A 1 77 ? -6.97102 89.30433 10.22152 1.000 39.84817 700 ASN A N 1
ATOM 615 C CA . ASN A 1 77 ? -6.62966 88.88439 8.86659 1.000 47.34664 700 ASN A CA 1
ATOM 616 C C . ASN A 1 77 ? -7.73263 88.02473 8.26662 1.000 53.51176 700 ASN A C 1
ATOM 617 O O . ASN A 1 77 ? -8.10931 88.20685 7.10333 1.000 44.34864 700 ASN A O 1
ATOM 622 N N . PHE A 1 78 ? -8.26332 87.08181 9.04962 1.000 44.22742 701 PHE A N 1
ATOM 623 C CA . PHE A 1 78 ? -9.31265 86.20014 8.54885 1.000 41.60113 701 PHE A CA 1
ATOM 624 C C . PHE A 1 78 ? -10.56293 86.98693 8.18589 1.000 38.72758 701 PHE A C 1
ATOM 625 O O . PHE A 1 78 ? -11.21648 86.70052 7.17506 1.000 47.02038 701 PHE A O 1
ATOM 633 N N . VAL A 1 79 ? -10.91112 87.98312 9.00258 1.000 39.27220 702 VAL A N 1
ATOM 634 C CA . VAL A 1 79 ? -12.07159 88.81597 8.70992 1.000 40.81226 702 VAL A CA 1
ATOM 635 C C . VAL A 1 79 ? -11.87639 89.55531 7.39489 1.000 42.91133 702 VAL A C 1
ATOM 636 O O . VAL A 1 79 ? -12.79018 89.63588 6.56501 1.000 43.52411 702 VAL A O 1
ATOM 640 N N . GLN A 1 80 ? -10.68091 90.09730 7.18042 1.000 44.17055 703 GLN A N 1
ATOM 641 C CA . GLN A 1 80 ? -10.46603 90.96589 6.03175 1.000 47.32405 703 GLN A CA 1
ATOM 642 C C . GLN A 1 80 ? -10.30274 90.19332 4.73021 1.000 49.88656 703 GLN A C 1
ATOM 643 O O . GLN A 1 80 ? -10.70790 90.69097 3.67386 1.000 58.04464 703 GLN A O 1
ATOM 649 N N . SER A 1 81 ? -9.72951 88.98714 4.76779 1.000 48.93894 704 SER A N 1
ATOM 650 C CA . SER A 1 81 ? -9.41644 88.27708 3.53247 1.000 53.99946 704 SER A CA 1
ATOM 651 C C . SER A 1 81 ? -10.22113 87.00358 3.30841 1.000 54.70356 704 SER A C 1
ATOM 652 O O . SER A 1 81 ? -10.31486 86.55363 2.16332 1.000 46.29520 704 SER A O 1
ATOM 655 N N . GLU A 1 82 ? -10.80562 86.41381 4.34748 1.000 45.68016 705 GLU A N 1
ATOM 656 C CA . GLU A 1 82 ? -11.44782 85.11437 4.19830 1.000 46.54801 705 GLU A CA 1
ATOM 657 C C . GLU A 1 82 ? -12.93523 85.09956 4.50485 1.000 45.48253 705 GLU A C 1
ATOM 658 O O . GLU A 1 82 ? -13.66019 84.32013 3.88080 1.000 46.23124 705 GLU A O 1
ATOM 664 N N . TRP A 1 83 ? -13.41618 85.92376 5.44054 1.000 44.24405 706 TRP A N 1
ATOM 665 C CA . TRP A 1 83 ? -14.76872 85.70959 5.94323 1.000 44.96400 706 TRP A CA 1
ATOM 666 C C . TRP A 1 83 ? -15.83530 85.94759 4.88019 1.000 47.32750 706 TRP A C 1
ATOM 667 O O . TRP A 1 83 ? -16.88524 85.29541 4.91313 1.000 45.91685 706 TRP A O 1
ATOM 678 N N . CYS A 1 84 ? -15.59741 86.86606 3.93976 1.000 45.25781 707 CYS A N 1
ATOM 679 C CA . CYS A 1 84 ? -16.63437 87.19618 2.96601 1.000 51.98362 707 CYS A CA 1
ATOM 680 C C . CYS A 1 84 ? -17.16890 85.95142 2.26765 1.000 47.50248 707 CYS A C 1
ATOM 681 O O . CYS A 1 84 ? -18.37508 85.84785 2.01691 1.000 52.11147 707 CYS A O 1
ATOM 684 N N . HIS A 1 85 ? -16.28807 84.99498 1.94989 1.000 45.35979 708 HIS A N 1
ATOM 685 C CA . HIS A 1 85 ? -16.72915 83.75340 1.31689 1.000 53.60236 708 HIS A CA 1
ATOM 686 C C . HIS A 1 85 ? -17.87559 83.12256 2.09460 1.000 55.87613 708 HIS A C 1
ATOM 687 O O . HIS A 1 85 ? -18.88263 82.69978 1.51528 1.000 50.75124 708 HIS A O 1
ATOM 694 N N . TYR A 1 86 ? -17.73830 83.06311 3.41954 1.000 51.00394 709 TYR A N 1
ATOM 695 C CA . TYR A 1 86 ? -18.73045 82.38747 4.24572 1.000 51.45476 709 TYR A CA 1
ATOM 696 C C . TYR A 1 86 ? -19.96575 83.25047 4.46480 1.000 52.40235 709 TYR A C 1
ATOM 697 O O . TYR A 1 86 ? -21.08786 82.73347 4.46972 1.000 61.17297 709 TYR A O 1
ATOM 706 N N . GLU A 1 87 ? -19.78612 84.56147 4.64297 1.000 50.36992 710 GLU A N 1
ATOM 707 C CA . GLU A 1 87 ? -20.94254 85.44010 4.78365 1.000 51.88748 710 GLU A CA 1
ATOM 708 C C . GLU A 1 87 ? -21.83514 85.36189 3.55245 1.000 62.75696 710 GLU A C 1
ATOM 709 O O . GLU A 1 87 ? -23.06450 85.29887 3.66888 1.000 48.87855 710 GLU A O 1
ATOM 715 N N . LEU A 1 88 ? -21.23026 85.34396 2.36194 1.000 57.96485 711 LEU A N 1
ATOM 716 C CA . LEU A 1 88 ? -22.01153 85.21653 1.13621 1.000 60.18355 711 LEU A CA 1
ATOM 717 C C . LEU A 1 88 ? -22.64224 83.83342 1.02366 1.000 60.88694 711 LEU A C 1
ATOM 718 O O . LEU A 1 88 ? -23.81617 83.70890 0.65585 1.000 62.77551 711 LEU A O 1
ATOM 723 N N . TYR A 1 89 ? -21.88363 82.78250 1.34449 1.000 55.01435 712 TYR A N 1
ATOM 724 C CA . TYR A 1 89 ? -22.40217 81.42872 1.17835 1.000 60.97332 712 TYR A CA 1
ATOM 725 C C . TYR A 1 89 ? -23.47728 81.11318 2.21023 1.000 70.33325 712 TYR A C 1
ATOM 726 O O . TYR A 1 89 ? -24.50539 80.51251 1.87710 1.000 70.60877 712 TYR A O 1
ATOM 735 N N . PHE A 1 90 ? -23.25708 81.50239 3.46845 1.000 61.81942 713 PHE A N 1
ATOM 736 C CA . PHE A 1 90 ? -24.26117 81.27559 4.50230 1.000 71.23396 713 PHE A CA 1
ATOM 737 C C . PHE A 1 90 ? -25.54687 82.04242 4.23353 1.000 66.01705 713 PHE A C 1
ATOM 738 O O . PHE A 1 90 ? -26.59718 81.67581 4.77099 1.000 78.83117 713 PHE A O 1
ATOM 746 N N . ALA A 1 91 ? -25.49041 83.09464 3.41412 1.000 72.38179 714 ALA A N 1
ATOM 747 C CA . ALA A 1 91 ? -26.69577 83.83758 3.07243 1.000 74.59488 714 ALA A CA 1
ATOM 748 C C . ALA A 1 91 ? -27.65971 83.01805 2.22428 1.000 77.58554 714 ALA A C 1
ATOM 749 O O . ALA A 1 91 ? -28.84524 83.35845 2.15211 1.000 80.55897 714 ALA A O 1
ATOM 751 N N . HIS A 1 92 ? -27.18439 81.94603 1.58930 1.000 75.79036 715 HIS A N 1
ATOM 752 C CA . HIS A 1 92 ? -28.02358 81.11440 0.74158 1.000 85.38033 715 HIS A CA 1
ATOM 753 C C . HIS A 1 92 ? -28.06232 79.65153 1.15755 1.000 81.28935 715 HIS A C 1
ATOM 754 O O . HIS A 1 92 ? -28.88154 78.89900 0.61805 1.000 79.53657 715 HIS A O 1
ATOM 761 N N . HIS A 1 93 ? -27.21122 79.22411 2.08828 1.000 79.86164 716 HIS A N 1
ATOM 762 C CA . HIS A 1 93 ? -27.16541 77.83155 2.51384 1.000 86.55753 716 HIS A CA 1
ATOM 763 C C . HIS A 1 93 ? -26.97297 77.77084 4.02035 1.000 81.29298 716 HIS A C 1
ATOM 764 O O . HIS A 1 93 ? -26.13328 78.48992 4.56941 1.000 86.44126 716 HIS A O 1
ATOM 771 N N . ASN A 1 94 ? -27.74812 76.91214 4.68284 1.000 89.67613 717 ASN A N 1
ATOM 772 C CA . ASN A 1 94 ? -27.58289 76.66440 6.11605 1.000 91.83834 717 ASN A CA 1
ATOM 773 C C . ASN A 1 94 ? -26.53573 75.56706 6.31122 1.000 96.45177 717 ASN A C 1
ATOM 774 O O . ASN A 1 94 ? -26.81107 74.46381 6.78739 1.000 96.64562 717 ASN A O 1
ATOM 776 N N . LEU A 1 95 ? -25.30264 75.90354 5.91963 1.000 91.62213 718 LEU A N 1
ATOM 777 C CA . LEU A 1 95 ? -24.21863 74.92520 5.93406 1.000 91.91052 718 LEU A CA 1
ATOM 778 C C . LEU A 1 95 ? -23.92127 74.44368 7.34960 1.000 93.08598 718 LEU A C 1
ATOM 779 O O . LEU A 1 95 ? -23.68209 73.25009 7.56947 1.000 96.94231 718 LEU A O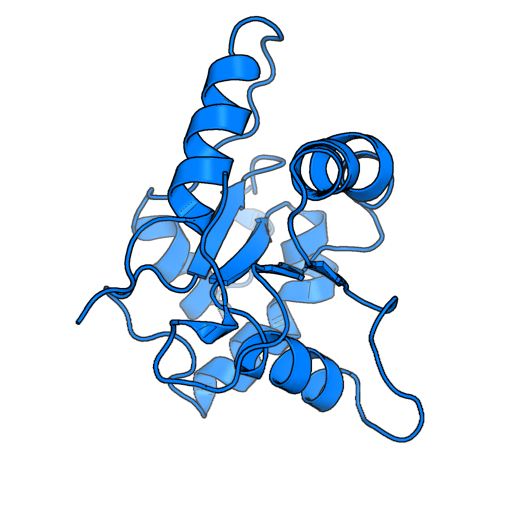 1
ATOM 782 N N . PHE A 1 96 ? -23.93281 75.35380 8.32201 1.000 91.44206 719 PHE A N 1
ATOM 783 C CA . PHE A 1 96 ? -23.73902 75.01495 9.72928 1.000 91.41318 719 PHE A CA 1
ATOM 784 C C . PHE A 1 96 ? -24.93887 75.52910 10.51294 1.000 95.44995 719 PHE A C 1
ATOM 785 O O . PHE A 1 96 ? -25.10532 76.74295 10.67787 1.000 90.65557 719 PHE A O 1
ATOM 793 N N . HIS A 1 97 ? -25.76630 74.60636 10.99693 1.000 103.24603 720 HIS A N 1
ATOM 794 C CA . HIS A 1 97 ? -26.97230 74.97905 11.72360 1.000 106.94807 720 HIS A CA 1
ATOM 795 C C . HIS A 1 97 ? -26.61157 75.54675 13.09143 1.000 97.02225 720 HIS A C 1
ATOM 796 O O . HIS A 1 97 ? -25.80844 74.96237 13.82574 1.000 91.24393 720 HIS A O 1
ATOM 803 N N . GLU A 1 98 ? -27.20338 76.69184 13.42784 1.000 99.15705 721 GLU A N 1
ATOM 804 C CA . GLU A 1 98 ? -26.94536 77.32875 14.71351 1.000 105.38457 721 GLU A CA 1
ATOM 805 C C . GLU A 1 98 ? -27.32713 76.39051 15.85113 1.000 106.01231 721 GLU A C 1
ATOM 806 O O . GLU A 1 98 ? -28.49717 76.02593 16.00408 1.000 111.99688 721 GLU A O 1
ATOM 808 N N . GLY A 1 99 ? -26.33464 75.99628 16.64412 1.000 102.00383 722 GLY A N 1
ATOM 809 C CA . GLY A 1 99 ? -26.50095 75.00212 17.68710 1.000 92.48446 722 GLY A CA 1
ATOM 810 C C . GLY A 1 99 ? -25.72296 73.72495 17.45435 1.000 96.15301 722 GLY A C 1
ATOM 811 O O . GLY A 1 99 ? -25.51316 72.95733 18.40492 1.000 93.48460 722 GLY A O 1
ATOM 812 N N . SER A 1 100 ? -25.28969 73.46613 16.22415 1.000 90.72589 723 SER A N 1
ATOM 813 C CA . SER A 1 100 ? -24.48365 72.29019 15.93910 1.000 78.48120 723 SER A CA 1
ATOM 814 C C . SER A 1 100 ? -23.01304 72.57718 16.21616 1.000 69.44618 723 SER A C 1
ATOM 815 O O . SER A 1 100 ? -22.53049 73.69808 16.03036 1.000 79.06097 723 SER A O 1
ATOM 818 N N . ASN A 1 101 ? -22.30007 71.54996 16.67755 1.000 64.32298 724 ASN A N 1
ATOM 819 C CA . ASN A 1 101 ? -20.88412 71.67375 16.99228 1.000 61.52554 724 ASN A CA 1
ATOM 820 C C . ASN A 1 101 ? -19.98829 71.26841 15.82756 1.000 45.34846 724 ASN A C 1
ATOM 821 O O . ASN A 1 101 ? -18.81766 70.93474 16.04457 1.000 49.99496 724 ASN A O 1
ATOM 826 N N . SER A 1 102 ? -20.51482 71.28083 14.59941 1.000 48.44742 725 SER A N 1
ATOM 827 C CA A SER A 1 102 ? -19.70354 70.94058 13.43592 0.294 46.90574 725 SER A CA 1
ATOM 828 C CA B SER A 1 102 ? -19.69061 70.93441 13.44800 0.706 46.74797 725 SER A CA 1
ATOM 829 C C . SER A 1 102 ? -18.65854 72.00910 13.13892 1.000 43.90366 725 SER A C 1
ATOM 830 O O . SER A 1 102 ? -17.62806 71.70712 12.52726 1.000 46.15436 725 SER A O 1
ATOM 835 N N . LEU A 1 103 ? -18.90365 73.24847 13.55347 1.000 44.81186 726 LEU A N 1
ATOM 836 C CA . LEU A 1 103 ? -17.98708 74.35506 13.31141 1.000 44.60374 726 LEU A CA 1
ATOM 837 C C . LEU A 1 103 ? -17.22434 74.68822 14.58653 1.000 50.14108 726 LEU A C 1
ATOM 838 O O . LEU A 1 103 ? -17.83461 74.94397 15.63015 1.000 44.62998 726 LEU A O 1
ATOM 843 N N . ILE A 1 104 ? -15.89533 74.69028 14.49418 1.000 38.67592 727 ILE A N 1
ATOM 844 C CA . ILE A 1 104 ? -15.00754 75.01746 15.60693 1.000 38.98758 727 ILE A CA 1
ATOM 845 C C . ILE A 1 104 ? -14.35282 76.36011 15.31474 1.000 45.98536 727 ILE A C 1
ATOM 846 O O . ILE A 1 104 ? -13.75601 76.54516 14.24761 1.000 46.57601 727 ILE A O 1
ATOM 851 N N . LEU A 1 105 ? -14.45221 77.29103 16.25903 1.000 41.87218 728 LEU A N 1
ATOM 852 C CA . LEU A 1 105 ? -13.89751 78.63048 16.10122 1.000 45.16274 728 LEU A CA 1
ATOM 853 C C . LEU A 1 105 ? -12.67265 78.78198 16.99494 1.000 51.77934 728 LEU A C 1
ATOM 854 O O . LEU A 1 105 ? -12.75871 78.58231 18.21298 1.000 41.31655 728 LEU A O 1
ATOM 859 N N . ILE A 1 106 ? -11.53836 79.12519 16.38871 1.000 41.33741 729 ILE A N 1
ATOM 860 C CA . ILE A 1 106 ? -10.32543 79.49206 17.11241 1.000 38.94491 729 ILE A CA 1
ATOM 861 C C . ILE A 1 106 ? -10.13821 80.99381 16.96970 1.000 48.06360 729 ILE A C 1
ATOM 862 O O . ILE A 1 106 ? -9.96521 81.50025 15.85385 1.000 42.46228 729 ILE A O 1
ATOM 867 N N . LEU A 1 107 ? -10.16153 81.70780 18.09148 1.000 37.99315 730 LEU A N 1
ATOM 868 C CA . LEU A 1 107 ? -9.81086 83.12614 18.09366 1.000 40.61498 730 LEU A CA 1
ATOM 869 C C . LEU A 1 107 ? -8.29907 83.21012 18.25000 1.000 44.56826 730 LEU A C 1
ATOM 870 O O . LEU A 1 107 ? -7.76543 83.23021 19.36062 1.000 38.99643 730 LEU A O 1
ATOM 875 N N . LEU A 1 108 ? -7.59726 83.24038 17.11373 1.000 39.36879 731 LEU A N 1
ATOM 876 C CA . LEU A 1 108 ? -6.14014 83.31908 17.14534 1.000 38.70514 731 LEU A CA 1
ATOM 877 C C . LEU A 1 108 ? -5.67464 84.67461 17.65805 1.000 48.95118 731 LEU A C 1
ATOM 878 O O . LEU A 1 108 ? -4.69200 84.76250 18.40297 1.000 42.98031 731 LEU A O 1
ATOM 883 N N . GLU A 1 109 ? -6.37254 85.73972 17.27205 1.000 45.99846 732 GLU A N 1
ATOM 884 C CA . GLU A 1 109 ? -6.03253 87.10587 17.61784 1.000 46.36672 732 GLU A CA 1
ATOM 885 C C . GLU A 1 109 ? -7.33966 87.86059 17.80638 1.000 48.51481 732 GLU A C 1
ATOM 886 O O . GLU A 1 109 ? -8.27292 87.67943 17.00915 1.000 49.66748 732 GLU A O 1
ATOM 892 N N . PRO A 1 110 ? -7.45049 88.69016 18.84576 1.000 43.64185 733 PRO A N 1
ATOM 893 C CA . PRO A 1 110 ? -8.69837 89.43630 19.05219 1.000 43.95704 733 PRO A CA 1
ATOM 894 C C . PRO A 1 110 ? -9.04390 90.28600 17.83794 1.000 42.75391 733 PRO A C 1
ATOM 895 O O . PRO A 1 110 ? -8.16754 90.81200 17.14938 1.000 45.56564 733 PRO A O 1
ATOM 899 N N . ILE A 1 111 ? -10.33809 90.39534 17.56656 1.000 44.95349 734 ILE A N 1
ATOM 900 C CA . ILE A 1 111 ? -10.83982 91.12171 16.40779 1.000 51.29934 734 ILE A CA 1
ATOM 901 C C . ILE A 1 111 ? -11.48451 92.41054 16.91204 1.000 54.53325 734 ILE A C 1
ATOM 902 O O . ILE A 1 111 ? -12.52642 92.35921 17.58353 1.000 53.66836 734 ILE A O 1
ATOM 907 N N . PRO A 1 112 ? -10.90232 93.57566 16.63395 1.000 51.04804 735 PRO A N 1
ATOM 908 C CA . PRO A 1 112 ? -11.54722 94.83115 17.02952 1.000 51.77453 735 PRO A CA 1
ATOM 909 C C . PRO A 1 112 ? -12.89052 94.98997 16.33378 1.000 56.17658 735 PRO A C 1
ATOM 910 O O . PRO A 1 112 ? -13.08749 94.53826 15.20329 1.000 48.58102 735 PRO A O 1
ATOM 914 N N . GLN A 1 113 ? -13.82670 95.63590 17.03292 1.000 50.80376 736 GLN A N 1
ATOM 915 C CA . GLN A 1 113 ? -15.17031 95.79791 16.48678 1.000 56.01397 736 GLN A CA 1
ATOM 916 C C . GLN A 1 113 ? -15.17936 96.66678 15.23506 1.000 54.55777 736 GLN A C 1
ATOM 917 O O . GLN A 1 113 ? -15.99388 96.43661 14.33302 1.000 56.62331 736 GLN A O 1
ATOM 923 N N . TYR A 1 114 ? -14.28781 97.65897 15.15444 1.000 55.28090 737 TYR A N 1
ATOM 924 C CA . TYR A 1 114 ? -14.30831 98.56611 14.01086 1.000 58.95102 737 TYR A CA 1
ATOM 925 C C . TYR A 1 114 ? -13.95510 97.85029 12.71275 1.000 58.35466 737 TYR A C 1
ATOM 926 O O . TYR A 1 114 ? -14.37692 98.28429 11.63470 1.000 64.90742 737 TYR A O 1
ATOM 935 N N . SER A 1 115 ? -13.18873 96.76287 12.79001 1.000 56.15132 738 SER A N 1
ATOM 936 C CA . SER A 1 115 ? -12.76294 96.04775 11.59372 1.000 56.06878 738 SER A CA 1
ATOM 937 C C . SER A 1 115 ? -13.81359 95.07477 11.07848 1.000 55.95858 738 SER A C 1
ATOM 938 O O . SER A 1 115 ? -13.60569 94.47172 10.01954 1.000 52.77434 738 SER A O 1
ATOM 941 N N . ILE A 1 116 ? -14.92408 94.90843 11.79167 1.000 57.47254 739 ILE A N 1
ATOM 942 C CA . ILE A 1 116 ? -16.00212 94.01641 11.37413 1.000 54.22265 739 ILE A CA 1
ATOM 943 C C . ILE A 1 116 ? -17.02348 94.85180 10.60494 1.000 63.52099 739 ILE A C 1
ATOM 944 O O . ILE A 1 116 ? -17.67020 95.72363 11.21142 1.000 58.66242 739 ILE A O 1
ATOM 949 N N . PRO A 1 117 ? -17.19670 94.63143 9.30334 1.000 56.64184 740 PRO A N 1
ATOM 950 C CA . PRO A 1 117 ? -18.25139 95.34198 8.57313 1.000 64.05318 740 PRO A CA 1
ATOM 951 C C . PRO A 1 117 ? -19.62011 95.03932 9.16295 1.000 52.94661 740 PRO A C 1
ATOM 952 O O . PRO A 1 117 ? -19.87046 93.95031 9.68413 1.000 66.14215 740 PRO A O 1
ATOM 956 N N . SER A 1 118 ? -20.51146 96.02942 9.08157 1.000 66.03276 741 SER A N 1
ATOM 957 C CA . SER A 1 118 ? -21.86668 95.84979 9.58792 1.000 67.47938 741 SER A CA 1
ATOM 958 C C . SER A 1 118 ? -22.61995 94.75604 8.84271 1.000 72.25103 741 SER A C 1
ATOM 959 O O . SER A 1 118 ? -23.56162 94.17870 9.39706 1.000 71.90969 741 SER A O 1
ATOM 962 N N . SER A 1 119 ? -22.21966 94.44991 7.60815 1.000 62.50777 742 SER A N 1
ATOM 963 C CA . SER A 1 119 ? -22.89517 93.44166 6.80229 1.000 62.49442 742 SER A CA 1
ATOM 964 C C . SER A 1 119 ? -22.45743 92.01859 7.12417 1.000 69.18875 742 SER A C 1
ATOM 965 O O . SER A 1 119 ? -23.04494 91.07355 6.58530 1.000 59.11493 742 SER A O 1
ATOM 968 N N . TYR A 1 120 ? -21.44490 91.83558 7.97184 1.000 53.42988 743 TYR A N 1
ATOM 969 C CA . TYR A 1 120 ? -21.01884 90.49340 8.37308 1.000 55.06535 743 TYR A CA 1
ATOM 970 C C . TYR A 1 120 ? -21.86266 90.03721 9.56425 1.000 68.47132 743 TYR A C 1
ATOM 971 O O . TYR A 1 120 ? -21.39655 89.90693 10.69825 1.000 63.76900 743 TYR A O 1
ATOM 980 N N . HIS A 1 121 ? -23.14322 89.79252 9.27652 1.000 71.85518 744 HIS A N 1
ATOM 981 C CA . HIS A 1 121 ? -24.08505 89.44710 10.33673 1.000 63.84332 744 HIS A CA 1
ATOM 982 C C . HIS A 1 121 ? -23.81998 88.05044 10.88393 1.000 68.44799 744 HIS A C 1
ATOM 983 O O . HIS A 1 121 ? -23.86707 87.83757 12.10167 1.000 70.00526 744 HIS A O 1
ATOM 990 N N . LYS A 1 122 ? -23.53227 87.08770 10.00361 1.000 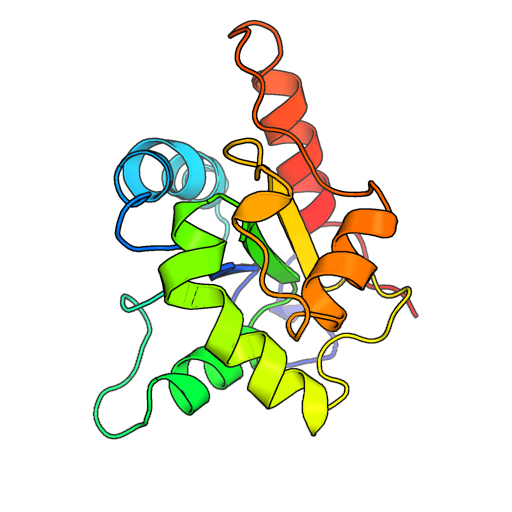61.32189 745 LYS A N 1
ATOM 991 C CA . LYS A 1 122 ? -23.28671 85.72336 10.46099 1.000 64.32071 745 LYS A CA 1
ATOM 992 C C . LYS A 1 122 ? -22.03888 85.64692 11.33339 1.000 66.63705 745 LYS A C 1
ATOM 993 O O . LYS A 1 122 ? -21.99063 84.86643 12.29243 1.000 60.44786 745 LYS A O 1
ATOM 999 N N . LEU A 1 123 ? -21.01962 86.45194 11.02084 1.000 60.03144 746 LEU A N 1
ATOM 1000 C CA . LEU A 1 123 ? -19.81778 86.47113 11.84913 1.000 63.68556 746 LEU A CA 1
ATOM 1001 C C . LEU A 1 123 ? -20.12704 86.99177 13.24578 1.000 60.88702 746 LEU A C 1
ATOM 1002 O O . LEU A 1 123 ? -19.71530 86.39575 14.24783 1.000 59.69076 746 LEU A O 1
ATOM 1007 N N . LYS A 1 124 ? -20.84622 88.11488 13.32962 1.000 61.63327 747 LYS A N 1
ATOM 1008 C CA . LYS A 1 124 ? -21.20392 88.66615 14.63303 1.000 68.26195 747 LYS A CA 1
ATOM 1009 C C . LYS A 1 124 ? -22.06663 87.68960 15.42242 1.000 65.19677 747 LYS A C 1
ATOM 1010 O O . LYS A 1 124 ? -21.93265 87.57944 16.64745 1.000 61.27458 747 LYS A O 1
ATOM 1016 N N . SER A 1 125 ? -22.94857 86.96246 14.73212 1.000 57.55424 748 SER A N 1
ATOM 1017 C CA . SER A 1 125 ? -23.79416 85.97619 15.39773 1.000 70.00221 748 SER A CA 1
ATOM 1018 C C . SER A 1 125 ? -22.96063 84.84893 15.99458 1.000 70.86675 748 SER A C 1
ATOM 1019 O O . SER A 1 125 ? -23.15437 84.46484 17.15437 1.000 65.89355 748 SER A O 1
ATOM 1022 N N . LEU A 1 126 ? -22.02302 84.30686 15.21180 1.000 61.66913 749 LEU A N 1
ATOM 1023 C CA . LEU A 1 126 ? -21.21143 83.18974 15.68613 1.000 57.31573 749 LEU A CA 1
ATOM 1024 C C . LEU A 1 126 ? -20.36412 83.58721 16.88631 1.000 69.02817 749 LEU A C 1
ATOM 1025 O O . LEU A 1 126 ? -20.21017 82.80669 17.83352 1.000 64.51665 749 LEU A O 1
ATOM 1030 N N . MET A 1 127 ? -19.80464 84.79601 16.86654 1.000 58.63311 750 MET A N 1
ATOM 1031 C CA . MET A 1 127 ? -18.94917 85.22871 17.96086 1.000 59.60383 750 MET A CA 1
ATOM 1032 C C . MET A 1 127 ? -19.73773 85.71276 19.16764 1.000 68.55145 750 MET A C 1
ATOM 1033 O O . MET A 1 127 ? -19.17490 85.79351 20.26498 1.000 63.67465 750 MET A O 1
ATOM 1038 N N . ALA A 1 128 ? -21.01887 86.04086 18.99202 1.000 68.60161 751 ALA A N 1
ATOM 1039 C CA . ALA A 1 128 ? -21.86098 86.35967 20.13695 1.000 66.36826 751 ALA A CA 1
ATOM 1040 C C . ALA A 1 128 ? -22.07176 85.15320 21.03991 1.000 67.77585 751 ALA A C 1
ATOM 1041 O O . ALA A 1 128 ? -22.41309 85.32532 22.21437 1.000 80.63693 751 ALA A O 1
ATOM 1043 N N . ARG A 1 129 ? -21.87488 83.93941 20.51781 1.000 74.47059 752 ARG A N 1
ATOM 1044 C CA . ARG A 1 129 ? -21.99296 82.74361 21.34420 1.000 77.46153 752 ARG A CA 1
ATOM 1045 C C . ARG A 1 129 ? -20.88059 82.66273 22.38160 1.000 79.77212 752 ARG A C 1
ATOM 1046 O O . ARG A 1 129 ? -21.07042 82.05384 23.44190 1.000 74.54622 752 ARG A O 1
ATOM 1050 N N . ARG A 1 130 ? -19.72290 83.26634 22.09546 1.000 73.13277 753 ARG A N 1
ATOM 1051 C CA . ARG A 1 130 ? -18.55403 83.20914 22.97741 1.000 78.90578 753 ARG A CA 1
ATOM 1052 C C . ARG A 1 130 ? -18.14339 81.76427 23.25967 1.000 83.26718 753 ARG A C 1
ATOM 1053 O O . ARG A 1 130 ? -17.73489 81.41943 24.37058 1.000 73.65594 753 ARG A O 1
ATOM 1056 N N . THR A 1 131 ? -18.25310 80.91038 22.24150 1.000 71.05858 754 THR A N 1
ATOM 1057 C CA . THR A 1 131 ? -17.89140 79.50304 22.35256 1.000 64.93029 754 THR A CA 1
ATOM 1058 C C . THR A 1 131 ? -16.57347 79.18259 21.65867 1.000 71.60109 754 THR A C 1
ATOM 1059 O O . THR A 1 131 ? -16.24749 78.00359 21.47953 1.000 71.37929 754 THR A O 1
ATOM 1063 N N . TYR A 1 132 ? -15.80871 80.19875 21.27035 1.000 53.19418 755 TYR A N 1
ATOM 1064 C CA . TYR A 1 132 ? -14.55517 79.98562 20.56616 1.000 55.42348 755 TYR A CA 1
ATOM 1065 C C . TYR A 1 132 ? -13.42802 79.66619 21.54284 1.000 47.75563 755 TYR A C 1
ATOM 1066 O O . TYR A 1 132 ? -13.48862 79.98486 22.73244 1.000 47.21147 755 TYR A O 1
ATOM 1075 N N . LEU A 1 133 ? -12.38660 79.02735 21.01868 1.000 42.61890 756 LEU A N 1
ATOM 1076 C CA . LEU A 1 133 ? -11.17809 78.74605 21.78217 1.000 41.67876 756 LEU A CA 1
ATOM 1077 C C . LEU A 1 133 ? -10.17270 79.86141 21.53096 1.000 48.14607 756 LEU A C 1
ATOM 1078 O O . LEU A 1 133 ? -9.79176 80.11022 20.38264 1.000 44.42506 756 LEU A O 1
ATOM 1083 N N . GLU A 1 134 ? -9.74943 80.53484 22.59434 1.000 47.31103 757 GLU A N 1
ATOM 1084 C CA . GLU A 1 134 ? -8.79172 81.62256 22.46971 1.000 45.26113 757 GLU A CA 1
ATOM 1085 C C . GLU A 1 134 ? -7.37648 81.07260 22.54555 1.000 49.02401 757 GLU A C 1
ATOM 1086 O O . GLU A 1 134 ? -7.03429 80.34888 23.48572 1.000 40.15505 757 GLU A O 1
ATOM 1092 N N . TRP A 1 135 ? -6.56423 81.40631 21.54863 1.000 36.60745 758 TRP A N 1
ATOM 1093 C CA . TRP A 1 135 ? -5.13921 81.11459 21.60164 1.000 37.04836 758 TRP A CA 1
ATOM 1094 C C . TRP A 1 135 ? -4.52050 81.90306 22.74611 1.000 41.69013 758 TRP A C 1
ATOM 1095 O O . TRP A 1 135 ? -4.49963 83.13952 22.70982 1.000 47.31611 758 TRP A O 1
ATOM 1106 N N . PRO A 1 136 ? -4.01307 81.23147 23.77921 1.000 46.61007 759 PRO A N 1
ATOM 1107 C CA . PRO A 1 136 ? -3.53129 81.95381 24.96355 1.000 50.90266 759 PRO A CA 1
ATOM 1108 C C . PRO A 1 136 ? -2.16854 82.58155 24.70827 1.000 47.12419 759 PRO A C 1
ATOM 1109 O O . PRO A 1 136 ? -1.26914 81.94942 24.14813 1.000 55.55958 759 PRO A O 1
ATOM 1113 N N . LYS A 1 137 ? -2.02953 83.84510 25.11253 1.000 51.09999 760 LYS A N 1
ATOM 1114 C CA . LYS A 1 137 ? -0.72993 84.50077 25.04579 1.000 66.28576 760 LYS A CA 1
ATOM 1115 C C . LYS A 1 137 ? 0.23920 83.91607 26.06597 1.000 62.78816 760 LYS A C 1
ATOM 1116 O O . LYS A 1 137 ? 1.45585 83.94179 25.84890 1.000 69.80277 760 LYS A O 1
ATOM 1118 N N . GLU A 1 138 ? -0.27755 83.37765 27.16894 1.000 65.52764 761 GLU A N 1
ATOM 1119 C CA . GLU A 1 138 ? 0.55631 82.77229 28.20072 1.000 64.77779 761 GLU A CA 1
ATOM 1120 C C . GLU A 1 138 ? 0.90009 81.33666 27.81517 1.000 61.42792 761 GLU A C 1
ATOM 1121 O O . GLU A 1 138 ? 0.00506 80.51014 27.60529 1.000 58.66254 761 GLU A O 1
ATOM 1127 N N . LYS A 1 139 ? 2.20075 81.04246 27.73582 1.000 54.40520 762 LYS A N 1
ATOM 1128 C CA . LYS A 1 139 ? 2.65571 79.73288 27.27749 1.000 64.55803 762 LYS A CA 1
ATOM 1129 C C . LYS A 1 139 ? 2.13606 78.60432 28.15899 1.000 62.89598 762 LYS A C 1
ATOM 1130 O O . LYS A 1 139 ? 1.90534 77.49106 27.67151 1.000 55.14245 762 LYS A O 1
ATOM 1133 N N . SER A 1 140 ? 1.93899 78.86753 29.45061 1.000 54.65408 763 SER A N 1
ATOM 1134 C CA . SER A 1 140 ? 1.51552 77.81924 30.36831 1.000 56.83614 763 SER A CA 1
ATOM 1135 C C . SER A 1 140 ? 0.09381 77.33921 30.11359 1.000 67.63871 763 SER A C 1
ATOM 1136 O O . SER A 1 140 ? -0.28295 76.29460 30.65015 1.000 63.78126 763 SER A O 1
ATOM 1139 N N . LYS A 1 141 ? -0.69930 78.05924 29.31912 1.000 57.74189 764 LYS A N 1
ATOM 1140 C CA . LYS A 1 141 ? -2.08071 77.67792 29.05484 1.000 47.14811 764 LYS A CA 1
ATOM 1141 C C . LYS A 1 141 ? -2.26799 77.05319 27.67917 1.000 57.94864 764 LYS A C 1
ATOM 1142 O O . LYS A 1 141 ? -3.40900 76.82731 27.26185 1.000 52.33262 764 LYS A O 1
ATOM 1148 N N . ARG A 1 142 ? -1.17960 76.75711 26.96987 1.000 51.26957 765 ARG A N 1
ATOM 1149 C CA . ARG A 1 142 ? -1.31731 76.23278 25.61815 1.000 52.98305 765 ARG A CA 1
ATOM 1150 C C . ARG A 1 142 ? -1.58772 74.73610 25.61173 1.000 54.91821 765 ARG A C 1
ATOM 1151 O O . ARG A 1 142 ? -2.23946 74.23583 24.68791 1.000 50.56124 765 ARG A O 1
ATOM 1159 N N . GLY A 1 143 ? -1.12311 74.01258 26.63114 1.000 54.61000 766 GLY A N 1
ATOM 1160 C CA . GLY A 1 143 ? -1.54260 72.63039 26.78124 1.000 47.63813 766 GLY A CA 1
ATOM 1161 C C . GLY A 1 143 ? -3.04950 72.50275 26.88324 1.000 50.15929 766 GLY A C 1
ATOM 1162 O O . GLY A 1 143 ? -3.65443 71.62974 26.25402 1.000 47.52090 766 GLY A O 1
ATOM 1163 N N . LEU A 1 144 ? -3.67549 73.38779 27.66202 1.000 42.18941 767 LEU A N 1
ATOM 1164 C CA . LEU A 1 144 ? -5.13015 73.40242 27.77129 1.000 48.02211 767 LEU A CA 1
ATOM 1165 C C . LEU A 1 144 ? -5.78502 73.69943 26.42845 1.000 41.14675 767 LEU A C 1
ATOM 1166 O O . LEU A 1 144 ? -6.82268 73.11685 26.09314 1.000 42.56357 767 LEU A O 1
ATOM 1171 N N . PHE A 1 145 ? -5.20099 74.61630 25.65530 1.000 41.23530 768 PHE A N 1
ATOM 1172 C CA . PHE A 1 145 ? -5.75508 74.94864 24.34473 1.000 40.22725 768 PHE A CA 1
ATOM 1173 C C . PHE A 1 145 ? -5.75738 73.73147 23.42919 1.000 39.11215 768 PHE A C 1
ATOM 1174 O O . PHE A 1 145 ? -6.78144 73.39880 22.81997 1.000 38.99544 768 PHE A O 1
ATOM 1182 N N . TRP A 1 146 ? -4.61634 73.04489 23.32839 1.000 38.67207 769 TRP A N 1
ATOM 1183 C CA . TRP A 1 146 ? -4.52972 71.89289 22.43718 1.000 43.93451 769 TRP A CA 1
ATOM 1184 C C . TRP A 1 146 ? -5.47416 70.78070 22.87407 1.000 45.17935 769 TRP A C 1
ATOM 1185 O O . TRP A 1 146 ? -6.11968 70.14122 22.03507 1.000 44.99450 769 TRP A O 1
ATOM 1196 N N . ALA A 1 147 ? -5.57303 70.53738 24.18321 1.000 47.24898 770 ALA A N 1
ATOM 1197 C CA . ALA A 1 147 ? -6.48947 69.51341 24.67353 1.000 46.53946 770 ALA A CA 1
ATOM 1198 C C . ALA A 1 147 ? -7.93294 69.87029 24.34247 1.000 42.18153 770 ALA A C 1
ATOM 1199 O O . ALA A 1 147 ? -8.69415 69.02928 23.85121 1.000 41.80429 770 ALA A O 1
ATOM 1201 N N . ASN A 1 148 ? -8.32636 71.12061 24.60900 1.000 36.42497 771 ASN A N 1
ATOM 1202 C CA . ASN A 1 148 ? -9.66109 71.57783 24.23687 1.000 37.89693 771 ASN A CA 1
ATOM 1203 C C . ASN A 1 148 ? -9.90024 71.42978 22.73780 1.000 38.14739 771 ASN A C 1
ATOM 1204 O O . ASN A 1 148 ? -10.99061 71.03335 22.30986 1.000 39.58782 771 ASN A O 1
ATOM 1209 N N . LEU A 1 149 ? -8.89236 71.75051 21.92573 1.000 36.67895 772 LEU A N 1
ATOM 1210 C CA . LEU A 1 149 ? -9.07313 71.73270 20.47531 1.000 37.55601 772 LEU A CA 1
ATOM 1211 C C . LEU A 1 149 ? -9.25589 70.31283 19.95814 1.000 36.65569 772 LEU A C 1
ATOM 1212 O O . LEU A 1 149 ? -10.18259 70.03930 19.18539 1.000 39.52429 772 LEU A O 1
ATOM 1217 N N . ARG A 1 150 ? -8.37632 69.39318 20.36947 1.000 39.65122 773 ARG A N 1
ATOM 1218 C CA . ARG A 1 150 ? -8.51755 68.00436 19.94486 1.000 43.72064 773 ARG A CA 1
ATOM 1219 C C . ARG A 1 150 ? -9.85358 67.43183 20.39725 1.000 40.38560 773 ARG A C 1
ATOM 1220 O O . ARG A 1 150 ? -10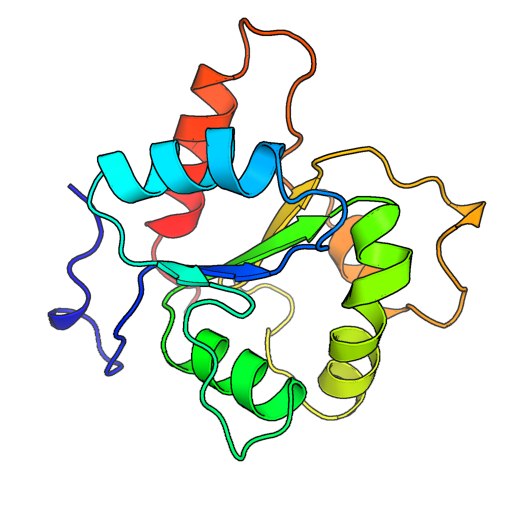.48608 66.65817 19.66841 1.000 44.32715 773 ARG A O 1
ATOM 1228 N N . ALA A 1 151 ? -10.30711 67.81687 21.59241 1.000 39.85437 774 ALA A N 1
ATOM 1229 C CA . ALA A 1 151 ? -11.62347 67.39209 22.05515 1.000 43.59116 774 ALA A CA 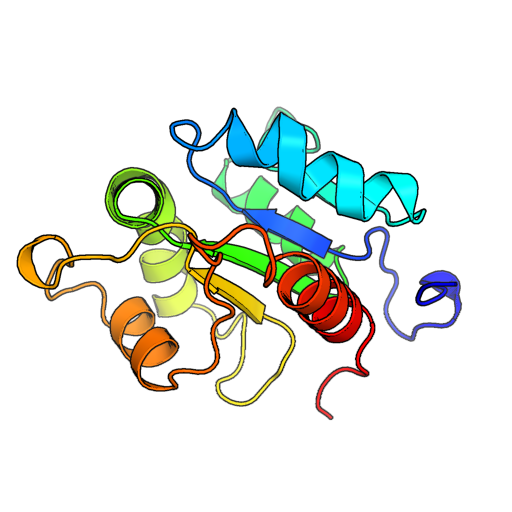1
ATOM 1230 C C . ALA A 1 151 ? -12.72641 67.93504 21.15435 1.000 38.74455 774 ALA A C 1
ATOM 1231 O O . ALA A 1 151 ? -13.65758 67.20608 20.78980 1.000 38.71865 774 ALA A O 1
ATOM 1233 N N . ALA A 1 152 ? -12.64147 69.21596 20.78467 1.000 39.24147 775 ALA A N 1
ATOM 1234 C CA . ALA A 1 152 ? -13.64659 69.78998 19.89529 1.000 37.73588 775 ALA A CA 1
ATOM 1235 C C . ALA A 1 152 ? -13.69576 69.06294 18.55738 1.000 38.88127 775 ALA A C 1
ATOM 1236 O O . ALA A 1 152 ? -14.76145 68.97337 17.93812 1.000 40.40380 775 ALA A O 1
ATOM 1238 N N . ILE A 1 153 ? -12.56357 68.52952 18.10162 1.000 39.67362 776 ILE A N 1
ATOM 1239 C CA . ILE A 1 153 ? -12.54676 67.80197 16.83787 1.000 39.37396 776 ILE A CA 1
ATOM 1240 C C . ILE A 1 153 ? -13.16945 66.42034 16.99802 1.000 42.14850 776 ILE A C 1
ATOM 1241 O O . ILE A 1 153 ? -13.90364 65.95323 16.11969 1.000 39.90378 776 ILE A O 1
ATOM 1246 N N . ASN A 1 154 ? -12.90882 65.75713 18.12301 1.000 38.17430 777 ASN A N 1
ATOM 1247 C CA . ASN A 1 154 ? -13.30939 64.37101 18.32802 1.000 42.89045 777 ASN A CA 1
ATOM 1248 C C . ASN A 1 154 ? -14.65089 64.21983 19.03695 1.000 42.63688 777 ASN A C 1
ATOM 1249 O O . ASN A 1 154 ? -15.11856 63.08912 19.20359 1.000 39.04974 777 ASN A O 1
ATOM 1254 N N . ILE A 1 155 ? -15.29255 65.31846 19.43455 1.000 40.12426 778 ILE A N 1
ATOM 1255 C CA . ILE A 1 155 ? -16.58655 65.22218 20.09642 1.000 40.67273 778 ILE A CA 1
ATOM 1256 C C . ILE A 1 155 ? -17.64607 64.77054 19.09757 1.000 48.16289 778 ILE A C 1
ATOM 1257 O O . ILE A 1 155 ? -17.59252 65.10354 17.90392 1.000 40.09239 778 ILE A O 1
ATOM 1262 N N . LYS A 1 156 ? -18.60420 63.98197 19.58150 1.000 39.94992 779 LYS A N 1
ATOM 1263 C CA . LYS A 1 156 ? -19.67852 63.48666 18.73127 1.000 50.96490 779 LYS A CA 1
ATOM 1264 C C . LYS A 1 156 ? -20.53822 64.63851 18.22620 1.000 45.80295 779 LYS A C 1
ATOM 1265 O O . LYS A 1 156 ? -20.88697 65.55025 18.98136 1.000 41.50293 779 LYS A O 1
ATOM 1271 N N . LEU A 1 157 ? -20.88181 64.58544 16.93808 1.000 49.97480 780 LEU A N 1
ATOM 1272 C CA . LEU A 1 157 ? -21.66633 65.64187 16.31075 1.000 49.55528 780 LEU A CA 1
ATOM 1273 C C . LEU A 1 157 ? -23.04775 65.75474 16.94359 1.000 59.14026 780 LEU A C 1
ATOM 1274 O O . LEU A 1 157 ? -23.65979 64.75933 17.33766 1.000 66.18478 780 LEU A O 1
ATOM 1279 N N . THR A 1 158 ? -23.54062 66.98979 17.02487 1.000 68.91922 781 THR A N 1
ATOM 1280 C CA . THR A 1 158 ? -24.86761 67.24299 17.57279 1.000 75.88190 781 THR A CA 1
ATOM 1281 C C . THR A 1 158 ? -25.93462 66.56225 16.72418 1.000 88.80869 781 THR A C 1
ATOM 1282 O O . THR A 1 158 ? -25.94418 66.68900 15.49603 1.000 85.94303 781 THR A O 1
ATOM 1286 N N . GLU A 1 159 ? -26.83139 65.83488 17.38508 1.000 96.53080 782 GLU A N 1
ATOM 1287 C CA . GLU A 1 159 ? -27.90625 65.12434 16.69951 1.000 101.01924 782 GLU A CA 1
ATOM 1288 C C . GLU A 1 159 ? -29.01747 66.08090 16.27376 1.000 102.05166 782 GLU A C 1
ATOM 1289 O O . GLU A 1 159 ? -28.83070 66.91028 15.38242 1.000 96.12912 782 GLU A O 1
#

B-factor: mean 57.34, std 15.19, range [32.95, 116.52]

CATH classification: 3.40.50.10140

Sequence (159 aa):
SNIPLEELQRNLQFHAFISYSGHDSSFWVKNELLPNLEKEGMQICLHERNFVPGKSIVENIITCIEKSYKSIFVLSPNFVQSEWCHYELYFAHHNLFHEGSNSSLILILLEPIPQYSIPSSYHKLKSLMARRTYLEWPKEKSKRGLFWANLRAAINIKLTE

InterPro domains:
  IPR000157 Toll/interleukin-1 receptor homology (TIR) domain [PF01582] (637-782)
  IPR000157 Toll/interleukin-1 receptor homology (TIR) domain [PS50104] (635-776)
  IPR000157 Toll/interleukin-1 receptor homology (TIR) domain [SM00255] (636-779)
  IPR000483 Cysteine-rich flanking region, C-terminal [PF01463] (554-577)
  IPR000483 Cysteine-rich flanking region, C-terminal [SM00082] (524-578)
  IPR001611 Leucine-rich repeat [PF13855] (70-125)
  IPR001611 Leucine-rich repeat [PF13855] (445-501)
  IPR001611 Leucine-rich repeat [PS51450] (94-115)
  IPR001611 Leucine-rich repeat [PS51450] (373-394)
  IPR003591 Leucine-rich repeat, typical subtype [SM00369] (68-91)
  IPR003591 Leucine-rich repeat, typical subtype [SM00369] (113-137)
  IPR003591 Leucine-rich repeat, typical subtype [SM00369] (371-394)
  IPR003591 Leucine-rich repeat, typica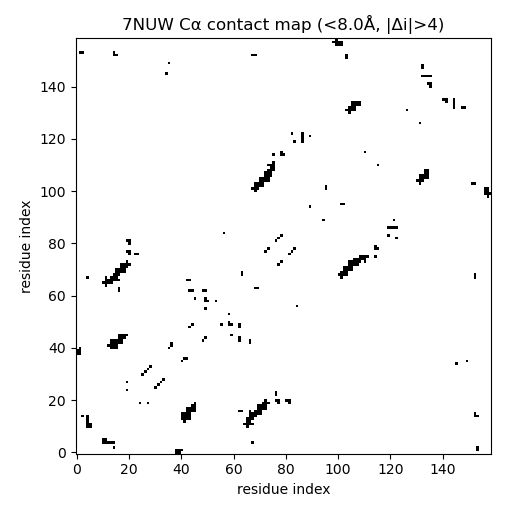l subtype [SM00369] (467-491)
  IPR017241 Toll-like receptor [PIRSF037595] (2-783)
  IPR032675 Leucine-rich repeat domain superfamily [G3DSA:3.80.10.10] (25-567)
  IPR035897 Toll/interleukin-1 receptor homology (TIR) domain superfamily [G3DSA:3.40.50.10140] (625-785)
  IPR035897 Toll/interleukin-1 receptor homology (TIR) domain superfamily [SSF52200] (630-778)

Organism: Homo sapiens (NCBI:txid9606)

Radius of gyration: 15.11 Å; Cα contacts (8 Å, |Δi|>4): 213; chains: 1; bounding box: 32×45×43 Å

Solvent-accessible surface area: 8677 Å² total; per-residue (Å²): 149,34,31,58,18,144,134,33,149,114,102,19,102,30,12,0,0,0,0,15,1,51,143,17,35,158,29,0,112,82,59,0,12,56,38,0,72,96,77,45,6,94,7,4,9,22,81,125,56,32,81,123,79,120,56,85,63,87,9,5,30,56,2,16,120,73,10,9,0,2,0,0,0,0,2,36,48,0,2,143,51,23,0,70,65,5,28,118,48,28,74,138,90,81,39,18,122,96,67,35,48,22,25,11,13,0,17,22,93,90,22,51,130,196,22,10,57,87,68,32,127,43,1,78,62,17,30,80,86,91,99,55,36,108,41,20,98,106,97,86,91,66,53,112,7,22,53,60,0,61,57,26,1,42,95,169,38,72,165

Nearest PDB structures (foldseek):
  7nuw-assembly1_A  TM=1.006E+00  e=2.295E-34  Homo sapiens
  4om7-assembly1_B  TM=9.614E-01  e=1.442E-22  Homo sapiens
  1fyx-assembly1_A  TM=8.870E-01  e=1.456E-17  Homo sapiens
  1fyw-assembly1_A  TM=8.857E-01  e=2.957E-17  Homo sapiens
  3j0a-assembly1_A  TM=9.665E-01  e=8.532E-15  Homo sapiens